Protein AF-A0A7J6QWU4-F1 (afdb_monomer_lite)

Secondary structure (DSSP, 8-state):
-HHHHH-THHHHT--HHHHHHHHHHH-GGGTS--PPPHHHHHHHHHHHHTT-TTSEEEEEEETTEEEEEEEEETTEEEEEEEE-GGGB-TTT-PBPHHHHHHHHHHHHHS--SEEEEEEHHHHHH--SHHHHHT-

Structure (mmCIF, N/CA/C/O backbone):
data_AF-A0A7J6QWU4-F1
#
_entry.id   AF-A0A7J6QWU4-F1
#
loop_
_atom_site.group_PDB
_atom_site.id
_atom_site.type_symbol
_atom_site.label_atom_id
_atom_site.label_alt_id
_atom_site.label_comp_id
_atom_site.label_asym_id
_atom_site.label_entity_id
_atom_site.label_seq_id
_atom_site.pdbx_PDB_ins_code
_atom_site.Cartn_x
_atom_site.Cartn_y
_atom_site.Cartn_z
_atom_site.occupancy
_atom_site.B_iso_or_equiv
_atom_site.auth_seq_id
_atom_site.auth_comp_id
_atom_site.auth_asym_id
_atom_site.auth_atom_id
_atom_site.pdbx_PDB_model_num
ATOM 1 N N . PHE A 1 1 ? 13.027 13.368 -1.683 1.00 51.19 1 PHE A N 1
ATOM 2 C CA . PHE A 1 1 ? 12.038 12.895 -0.693 1.00 51.19 1 PHE A CA 1
ATOM 3 C C . PHE A 1 1 ? 12.646 12.243 0.538 1.00 51.19 1 PHE A C 1
ATOM 5 O O . PHE A 1 1 ? 12.442 12.804 1.598 1.00 51.19 1 PHE A O 1
ATOM 12 N N . GLY A 1 2 ? 13.404 11.138 0.451 1.00 47.50 2 GLY A N 1
ATOM 13 C CA . GLY A 1 2 ? 13.968 10.475 1.650 1.00 47.50 2 GLY A CA 1
ATOM 14 C C . GLY A 1 2 ? 14.728 11.418 2.596 1.00 47.50 2 GLY A C 1
ATOM 15 O O . GLY A 1 2 ? 14.437 11.447 3.780 1.00 47.50 2 GLY A O 1
ATOM 16 N N . LEU A 1 3 ? 15.569 12.291 2.035 1.00 51.94 3 LEU A N 1
ATOM 17 C CA . LEU A 1 3 ? 16.360 13.283 2.777 1.00 51.94 3 LEU A CA 1
ATOM 18 C C . LEU A 1 3 ? 15.513 14.313 3.556 1.00 51.94 3 LEU A C 1
ATOM 20 O O . LEU A 1 3 ? 15.905 14.746 4.627 1.00 51.94 3 LEU A O 1
ATOM 24 N N . ILE A 1 4 ? 14.330 14.661 3.041 1.00 56.28 4 ILE A N 1
ATOM 25 C CA . ILE A 1 4 ? 13.387 15.614 3.663 1.00 56.28 4 ILE A CA 1
ATOM 26 C C . ILE A 1 4 ? 12.626 14.945 4.810 1.00 56.28 4 ILE A C 1
ATOM 28 O O . ILE A 1 4 ? 12.271 15.587 5.788 1.00 56.28 4 ILE A O 1
ATOM 32 N N . LEU A 1 5 ? 12.362 13.641 4.680 1.00 53.38 5 LEU A N 1
ATOM 33 C CA . LEU A 1 5 ? 11.704 12.855 5.722 1.00 53.38 5 LEU A CA 1
ATOM 34 C C . LEU A 1 5 ? 12.655 12.493 6.866 1.00 53.38 5 LEU A C 1
ATOM 36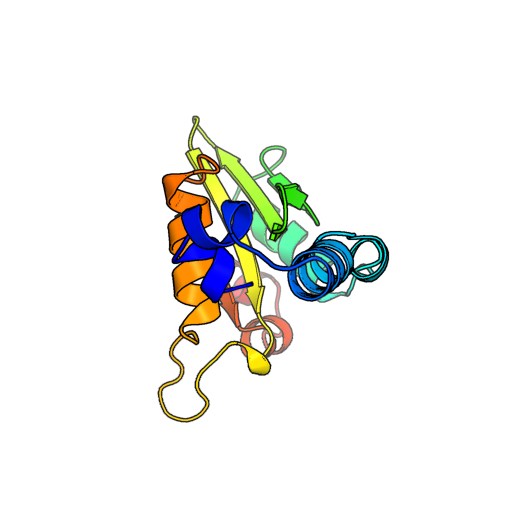 O O . LEU A 1 5 ? 12.198 12.244 7.977 1.00 53.38 5 LEU A O 1
ATOM 40 N N . GLU A 1 6 ? 13.951 12.406 6.575 1.00 48.91 6 GLU A N 1
ATOM 41 C CA . GLU A 1 6 ? 14.997 12.075 7.545 1.00 48.91 6 GLU A CA 1
ATOM 42 C C . GLU A 1 6 ? 15.533 13.313 8.276 1.00 48.91 6 GLU A C 1
ATOM 44 O O . GLU A 1 6 ? 15.931 13.187 9.430 1.00 48.91 6 GLU A O 1
ATOM 49 N N . HIS A 1 7 ? 15.471 14.491 7.646 1.00 64.56 7 HIS A N 1
ATOM 50 C CA . HIS A 1 7 ? 15.940 15.763 8.200 1.00 64.56 7 HIS A CA 1
ATOM 51 C C . HIS A 1 7 ? 14.906 16.871 7.951 1.00 64.56 7 HIS A C 1
ATOM 53 O O . HIS A 1 7 ? 15.010 17.591 6.955 1.00 64.56 7 HIS A O 1
ATOM 59 N N . PRO A 1 8 ? 13.882 17.021 8.809 1.00 59.25 8 PRO A N 1
ATOM 60 C CA . PRO A 1 8 ? 12.882 18.074 8.647 1.00 59.25 8 PRO A CA 1
ATOM 61 C C . PRO A 1 8 ? 13.503 19.478 8.739 1.00 59.25 8 PRO A C 1
ATOM 63 O O . PRO A 1 8 ? 13.112 20.356 7.975 1.00 59.25 8 PRO A O 1
ATOM 66 N N . GLU A 1 9 ? 14.549 19.667 9.551 1.00 64.44 9 GLU A N 1
ATOM 67 C CA . GLU A 1 9 ? 15.355 20.901 9.592 1.00 64.44 9 GLU A CA 1
ATOM 68 C C . GLU A 1 9 ? 16.024 21.266 8.251 1.00 64.44 9 GLU A C 1
ATOM 70 O O . GLU A 1 9 ? 16.372 22.422 8.006 1.00 64.44 9 GLU A O 1
ATOM 75 N N . PHE A 1 10 ? 16.174 20.305 7.333 1.00 66.62 10 PHE A N 1
ATOM 76 C CA . PHE A 1 10 ? 16.688 20.572 5.990 1.00 66.62 10 PHE A CA 1
ATOM 77 C C . PHE A 1 10 ? 15.736 21.459 5.179 1.00 66.62 10 PHE A C 1
ATOM 79 O O . PHE A 1 10 ? 16.180 22.165 4.279 1.00 66.62 10 PHE A O 1
ATOM 86 N N . VAL A 1 11 ? 14.433 21.444 5.485 1.00 63.97 11 VAL A N 1
ATOM 87 C CA . VAL A 1 11 ? 13.429 22.276 4.804 1.00 63.97 11 VAL A CA 1
ATOM 88 C C . VAL A 1 11 ? 13.645 23.757 5.114 1.00 63.97 11 VAL A C 1
ATOM 90 O O . VAL A 1 11 ? 13.584 24.596 4.209 1.00 63.97 11 VAL A O 1
ATOM 93 N N . ASP A 1 12 ? 13.967 24.065 6.368 1.00 68.88 12 ASP A N 1
ATOM 94 C CA . ASP A 1 12 ? 14.168 25.435 6.840 1.00 68.88 12 ASP A CA 1
ATOM 95 C C . ASP A 1 12 ? 15.413 26.067 6.203 1.00 68.88 12 ASP A C 1
ATOM 97 O O . ASP A 1 12 ? 15.415 27.251 5.855 1.00 68.88 12 ASP A O 1
ATOM 101 N N . HIS A 1 13 ? 16.436 25.250 5.938 1.00 70.69 13 HIS A N 1
ATOM 102 C CA . HIS A 1 13 ? 17.700 25.666 5.323 1.00 70.69 13 HIS A CA 1
ATOM 103 C C . HIS A 1 13 ? 17.818 25.347 3.824 1.00 70.69 13 HIS A C 1
ATOM 105 O O . HIS A 1 13 ? 18.869 25.587 3.225 1.00 70.69 13 HIS A O 1
ATOM 111 N N . ALA A 1 14 ? 16.763 24.821 3.195 1.00 69.25 14 ALA A N 1
ATOM 112 C CA . ALA A 1 14 ? 16.786 24.482 1.778 1.00 69.25 14 ALA A CA 1
ATOM 113 C C . ALA A 1 14 ? 16.963 25.741 0.916 1.00 69.25 14 ALA A C 1
ATOM 115 O O . ALA A 1 14 ? 16.231 26.724 1.049 1.00 69.25 14 ALA A O 1
ATOM 116 N N . THR A 1 15 ? 17.909 25.682 -0.020 1.00 76.62 15 THR A N 1
ATOM 117 C CA . THR A 1 15 ? 18.087 26.717 -1.050 1.00 76.62 15 THR A CA 1
ATOM 118 C C . THR A 1 15 ? 16.851 26.828 -1.950 1.00 76.62 15 THR A C 1
ATOM 120 O O . THR A 1 15 ? 16.095 25.866 -2.095 1.00 76.62 15 THR A O 1
ATOM 123 N N . GLU A 1 16 ? 16.663 27.972 -2.615 1.00 72.38 16 GLU A N 1
ATOM 124 C CA . GLU A 1 16 ? 15.539 28.230 -3.536 1.00 72.38 16 GLU A CA 1
ATOM 125 C C . GLU A 1 16 ? 15.355 27.097 -4.570 1.00 72.38 16 GLU A C 1
ATOM 127 O O . GLU A 1 16 ? 14.255 26.590 -4.780 1.00 72.38 16 GLU A O 1
ATOM 132 N N . THR A 1 17 ? 16.458 26.619 -5.157 1.00 68.19 17 THR A N 1
ATOM 133 C CA . THR A 1 17 ? 16.476 25.512 -6.127 1.00 68.19 17 THR A CA 1
ATOM 134 C C . THR A 1 17 ? 16.058 24.182 -5.501 1.00 68.19 17 THR A C 1
ATOM 136 O O . THR A 1 17 ? 15.322 23.408 -6.115 1.00 68.19 17 THR A O 1
ATOM 139 N N . GLN A 1 18 ? 16.498 23.903 -4.272 1.00 63.62 18 GLN A N 1
ATOM 140 C CA . GLN A 1 18 ? 16.087 22.706 -3.537 1.00 63.62 18 GLN A CA 1
ATOM 141 C C . GLN A 1 18 ? 14.605 22.782 -3.169 1.00 63.62 18 GLN A C 1
ATOM 143 O O . GLN A 1 18 ? 13.900 21.802 -3.384 1.00 63.62 18 GLN A O 1
ATOM 148 N N . ARG A 1 19 ? 14.101 23.942 -2.730 1.00 66.00 19 ARG A N 1
ATOM 149 C CA . ARG A 1 19 ? 12.665 24.162 -2.498 1.00 66.00 19 ARG A CA 1
ATOM 150 C C . ARG A 1 19 ? 11.851 24.003 -3.775 1.00 66.00 19 ARG A C 1
ATOM 152 O O . ARG A 1 19 ? 10.815 23.357 -3.735 1.00 66.00 19 ARG A O 1
ATOM 159 N N . LEU A 1 20 ? 12.321 24.502 -4.916 1.00 61.00 20 LEU A N 1
ATOM 160 C CA . LEU A 1 20 ? 11.661 24.307 -6.212 1.00 61.00 20 LEU A CA 1
ATOM 161 C C . LEU A 1 20 ? 11.628 22.835 -6.634 1.00 61.00 20 LEU A C 1
ATOM 163 O O . LEU A 1 20 ? 10.604 22.371 -7.127 1.00 61.00 20 LEU A O 1
ATOM 167 N N . LEU A 1 21 ? 12.710 22.080 -6.422 1.00 61.94 21 LEU A N 1
ATOM 168 C CA . LEU A 1 21 ? 12.722 20.636 -6.671 1.00 61.94 21 LEU A CA 1
ATOM 169 C C . LEU A 1 21 ? 11.765 19.913 -5.725 1.00 61.94 21 LEU A C 1
ATOM 171 O O . LEU A 1 21 ? 10.962 19.104 -6.177 1.00 61.94 21 LEU A O 1
ATOM 175 N N . MET A 1 22 ? 11.800 20.242 -4.435 1.00 65.12 22 MET A N 1
ATOM 176 C CA . MET A 1 22 ? 10.877 19.719 -3.432 1.00 65.12 22 MET A CA 1
ATOM 177 C C . MET A 1 22 ? 9.428 20.027 -3.788 1.00 65.12 22 MET A C 1
ATOM 179 O O . MET A 1 22 ? 8.614 19.119 -3.768 1.00 65.12 22 MET A O 1
ATOM 183 N N . ASN A 1 23 ? 9.119 21.254 -4.197 1.00 58.19 23 ASN A N 1
ATOM 184 C CA . ASN A 1 23 ? 7.795 21.672 -4.638 1.00 58.19 23 ASN A CA 1
ATOM 185 C C . ASN A 1 23 ? 7.397 21.022 -5.957 1.00 58.19 23 ASN A C 1
ATOM 187 O O . ASN A 1 23 ? 6.235 20.721 -6.123 1.00 58.19 23 ASN A O 1
ATOM 191 N N . ARG A 1 24 ? 8.316 20.729 -6.880 1.00 52.25 24 ARG A N 1
ATOM 192 C CA . ARG A 1 24 ? 7.999 19.977 -8.108 1.00 52.25 24 ARG A CA 1
ATOM 193 C C . ARG A 1 24 ? 7.665 18.511 -7.817 1.00 52.25 24 ARG A C 1
ATOM 195 O O . ARG A 1 24 ? 6.916 17.881 -8.550 1.00 52.25 24 ARG A O 1
ATOM 202 N N . PHE A 1 25 ? 8.239 17.982 -6.747 1.00 53.50 25 PHE A N 1
ATOM 203 C CA . PHE A 1 25 ? 8.000 16.640 -6.246 1.00 53.50 25 PHE A CA 1
ATOM 204 C C . PHE A 1 25 ? 6.749 16.572 -5.343 1.00 53.50 25 PHE A C 1
ATOM 206 O O . PHE A 1 25 ? 6.039 15.571 -5.380 1.00 53.50 25 PHE A O 1
ATOM 213 N N . SER A 1 26 ? 6.463 17.629 -4.575 1.00 54.03 26 SER A N 1
ATOM 214 C CA . SER A 1 26 ? 5.282 17.798 -3.709 1.00 54.03 26 SER A CA 1
ATOM 215 C C . SER A 1 26 ? 4.048 18.327 -4.453 1.00 54.03 26 SER A C 1
ATOM 217 O O . SER A 1 26 ? 2.926 18.068 -4.016 1.00 54.03 26 SER A O 1
ATOM 219 N N . ASN A 1 27 ? 4.230 19.037 -5.575 1.00 45.12 27 ASN A N 1
ATOM 220 C CA . ASN A 1 27 ? 3.173 19.404 -6.516 1.00 45.12 27 ASN A CA 1
ATOM 221 C C . ASN A 1 27 ? 2.731 18.129 -7.213 1.00 45.12 27 ASN A C 1
ATOM 223 O O . ASN A 1 27 ? 3.290 17.674 -8.210 1.00 45.12 27 ASN A O 1
ATOM 227 N N . ASN A 1 28 ? 1.716 17.551 -6.597 1.00 49.97 28 ASN A N 1
ATOM 228 C CA . ASN A 1 28 ? 1.090 16.297 -6.941 1.00 49.97 28 ASN A CA 1
ATOM 229 C C . ASN A 1 28 ? 0.386 16.278 -8.308 1.00 49.97 28 ASN A C 1
ATOM 231 O O . ASN A 1 28 ? -0.192 15.253 -8.634 1.00 49.97 28 ASN A O 1
ATOM 235 N N . ASP A 1 29 ? 0.439 17.320 -9.139 1.00 47.03 29 ASP A N 1
ATOM 236 C CA . ASP A 1 29 ? -0.215 17.281 -10.460 1.00 47.03 29 ASP A CA 1
ATOM 237 C C . ASP A 1 29 ? 0.347 16.164 -11.360 1.00 47.03 29 ASP A C 1
ATOM 239 O O . ASP A 1 29 ? -0.356 15.616 -12.205 1.00 47.03 29 ASP A O 1
ATOM 243 N N . ILE A 1 30 ? 1.603 15.749 -11.145 1.00 47.34 30 ILE A N 1
ATOM 244 C CA . ILE A 1 30 ? 2.210 14.618 -11.869 1.00 47.34 30 ILE A CA 1
ATOM 245 C C . ILE A 1 30 ? 1.722 13.258 -11.318 1.00 47.34 30 ILE A C 1
ATOM 247 O O . ILE A 1 30 ? 1.761 12.248 -12.022 1.00 47.34 30 ILE A O 1
ATOM 251 N N . THR A 1 31 ? 1.248 13.203 -10.069 1.00 47.12 31 THR A N 1
ATOM 252 C CA . THR A 1 31 ? 0.782 11.984 -9.379 1.00 47.12 31 THR A CA 1
ATOM 253 C C . THR A 1 31 ? -0.740 11.889 -9.227 1.00 47.12 31 THR A C 1
ATOM 255 O O . THR A 1 31 ? -1.227 10.793 -8.942 1.00 47.12 31 THR A O 1
ATOM 258 N N . ASP A 1 32 ? -1.492 12.971 -9.461 1.00 51.50 32 ASP A N 1
ATOM 259 C CA . ASP A 1 32 ? -2.960 13.034 -9.325 1.00 51.50 32 ASP A CA 1
ATOM 260 C C . ASP A 1 32 ? -3.701 12.209 -10.381 1.00 51.50 32 ASP A C 1
ATOM 262 O O . ASP A 1 32 ? -4.860 11.837 -10.205 1.00 51.50 32 ASP A O 1
ATOM 266 N N . HIS A 1 33 ? -3.004 11.800 -11.437 1.00 53.62 33 HIS A N 1
ATOM 267 C CA . HIS A 1 33 ? -3.497 10.819 -12.390 1.00 53.62 33 HIS A CA 1
ATOM 268 C C . HIS A 1 33 ? -2.742 9.501 -12.243 1.00 53.62 33 HIS A C 1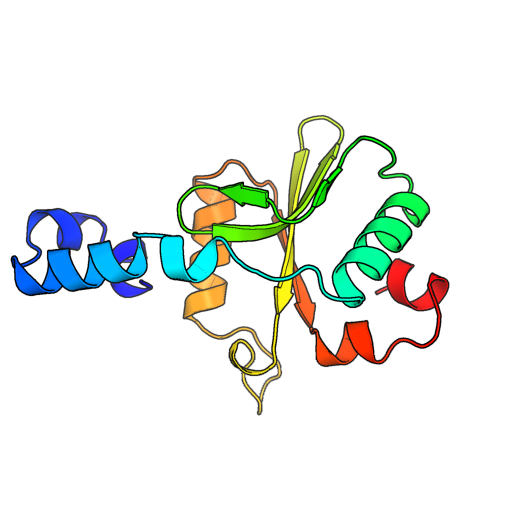
ATOM 270 O O . HIS A 1 33 ? -2.041 9.059 -13.155 1.00 53.62 33 HIS A O 1
ATOM 276 N N . ARG A 1 34 ? -2.897 8.815 -11.102 1.00 66.12 34 ARG A N 1
ATOM 277 C CA . ARG A 1 34 ? -2.710 7.358 -11.112 1.00 66.12 34 ARG A CA 1
ATOM 278 C C . ARG A 1 34 ? -3.923 6.751 -11.814 1.00 66.12 34 ARG A C 1
ATOM 280 O O . ARG A 1 34 ? -5.002 6.749 -11.226 1.00 66.12 34 ARG A O 1
ATOM 287 N N . PRO A 1 35 ? -3.783 6.231 -13.049 1.00 73.94 35 PRO A N 1
ATOM 288 C CA . PRO A 1 35 ? -4.908 5.599 -13.709 1.00 73.94 35 PRO A CA 1
ATOM 289 C C . PRO A 1 35 ? -5.351 4.400 -12.879 1.00 73.94 35 PRO A C 1
ATOM 291 O O . PRO A 1 35 ? -4.515 3.639 -12.372 1.00 73.94 35 PRO A O 1
ATOM 294 N N . LEU A 1 36 ? -6.663 4.219 -12.775 1.00 81.38 36 LEU A N 1
ATOM 295 C CA . LEU A 1 36 ? -7.229 2.998 -12.236 1.00 81.38 36 LEU A CA 1
ATOM 296 C C . LEU A 1 36 ? -6.751 1.830 -13.108 1.00 81.38 36 LEU A C 1
ATOM 298 O O . LEU A 1 36 ? -6.998 1.764 -14.308 1.00 81.38 36 LEU A O 1
ATOM 302 N N . ARG A 1 37 ? -5.996 0.926 -12.494 1.00 84.81 37 ARG A N 1
ATOM 303 C CA . ARG A 1 37 ? -5.510 -0.323 -13.104 1.00 84.81 37 ARG A CA 1
ATOM 304 C C . ARG A 1 37 ? -6.321 -1.505 -12.596 1.00 84.81 37 ARG A C 1
ATOM 306 O O . ARG A 1 37 ? -6.774 -1.461 -11.456 1.00 84.81 37 ARG A O 1
ATOM 313 N N . GLN A 1 38 ? -6.369 -2.585 -13.377 1.00 85.19 38 GLN A N 1
ATOM 314 C CA . GLN A 1 38 ? -7.085 -3.819 -13.031 1.00 85.19 38 GLN A CA 1
ATOM 315 C C . GLN A 1 38 ? -6.781 -4.322 -11.614 1.00 85.19 38 GLN A C 1
ATOM 317 O O . GLN A 1 38 ? -7.689 -4.685 -10.878 1.00 85.19 38 GLN A O 1
ATOM 322 N N . TYR A 1 39 ? -5.517 -4.261 -11.183 1.00 85.25 39 TYR A N 1
ATOM 323 C CA . TYR A 1 39 ? -5.149 -4.748 -9.856 1.00 85.25 39 TYR A CA 1
ATOM 324 C C . TYR A 1 39 ? -5.818 -3.995 -8.695 1.00 85.25 39 TYR A C 1
ATOM 326 O O . TYR A 1 39 ? -5.875 -4.551 -7.603 1.00 85.25 39 TYR A O 1
ATOM 334 N N . HIS A 1 40 ? -6.274 -2.751 -8.894 1.00 87.56 40 HIS A N 1
ATOM 335 C CA . HIS A 1 40 ? -7.005 -2.010 -7.861 1.00 87.56 40 HIS A CA 1
ATOM 336 C C . HIS A 1 40 ? -8.432 -2.539 -7.722 1.00 87.56 40 HIS A C 1
ATOM 338 O O . HIS A 1 40 ? -8.928 -2.625 -6.606 1.00 87.56 40 HIS A O 1
ATOM 344 N N . LEU A 1 41 ? -9.064 -2.933 -8.836 1.00 87.94 41 LEU A N 1
ATOM 345 C CA . LEU A 1 41 ? -10.368 -3.598 -8.813 1.00 87.94 41 LEU A CA 1
ATOM 346 C C . LEU A 1 41 ? -10.252 -4.930 -8.075 1.00 87.94 41 LEU A C 1
ATOM 348 O O . LEU A 1 41 ? -11.024 -5.210 -7.168 1.00 87.94 41 LEU A O 1
ATOM 352 N N . ASP A 1 42 ? -9.217 -5.706 -8.395 1.00 88.50 42 ASP A N 1
ATOM 353 C CA . ASP A 1 42 ? -8.970 -6.975 -7.715 1.00 88.50 42 ASP A CA 1
ATOM 354 C C . ASP A 1 42 ? -8.688 -6.781 -6.213 1.00 88.50 42 ASP A C 1
ATOM 356 O O . ASP A 1 42 ? -9.060 -7.627 -5.404 1.00 88.50 42 ASP A O 1
ATOM 360 N N . LEU A 1 43 ? -8.024 -5.678 -5.836 1.00 89.31 43 LEU A N 1
ATOM 361 C CA . LEU A 1 43 ? -7.761 -5.319 -4.439 1.00 89.31 43 LEU A CA 1
ATOM 362 C C . LEU A 1 43 ? -9.052 -4.977 -3.696 1.00 89.31 43 LEU A C 1
ATOM 364 O O . LEU A 1 43 ? -9.237 -5.457 -2.585 1.00 89.31 43 LEU A O 1
ATOM 368 N N . ALA A 1 44 ? -9.944 -4.198 -4.309 1.00 89.19 44 ALA A N 1
ATOM 369 C CA . ALA A 1 44 ? -11.253 -3.878 -3.746 1.00 89.19 44 ALA A CA 1
ATOM 370 C C . ALA A 1 44 ? -12.060 -5.155 -3.453 1.00 89.19 44 ALA A C 1
ATOM 372 O O . ALA A 1 44 ? -12.464 -5.381 -2.316 1.00 89.19 44 ALA A O 1
ATOM 373 N N . VAL A 1 45 ? -12.163 -6.056 -4.436 1.00 88.25 45 VAL A N 1
ATOM 374 C CA . VAL A 1 45 ? -12.872 -7.336 -4.268 1.00 88.25 45 VAL A CA 1
ATOM 375 C C . VAL A 1 45 ? -12.215 -8.212 -3.190 1.00 88.25 45 VAL A C 1
ATOM 377 O O . VAL A 1 45 ? -12.903 -8.892 -2.433 1.00 88.25 45 VAL A O 1
ATOM 380 N N . ALA A 1 46 ? -10.883 -8.212 -3.086 1.00 89.50 46 ALA A N 1
ATOM 381 C CA . ALA A 1 46 ? -10.192 -8.983 -2.054 1.00 89.50 46 ALA A CA 1
ATOM 382 C C . ALA A 1 46 ? -10.453 -8.427 -0.645 1.00 89.50 46 ALA A C 1
ATOM 384 O O . ALA A 1 46 ? -10.623 -9.205 0.291 1.00 89.50 46 ALA A O 1
ATOM 385 N N . LEU A 1 47 ? -10.515 -7.100 -0.496 1.00 90.00 47 LEU A N 1
ATOM 386 C CA . LEU A 1 47 ? -10.849 -6.441 0.768 1.00 90.00 47 LEU A CA 1
ATOM 387 C C . LEU A 1 47 ? -12.297 -6.722 1.187 1.00 90.00 47 LEU A C 1
ATOM 389 O O . LEU A 1 47 ? -12.541 -7.018 2.355 1.00 90.00 47 LEU A O 1
ATOM 393 N N . GLU A 1 48 ? -13.235 -6.707 0.241 1.00 88.81 48 GLU A N 1
ATOM 394 C CA . GLU A 1 48 ? -14.625 -7.124 0.478 1.00 88.81 48 GLU A CA 1
ATOM 395 C C . GLU A 1 48 ? -14.692 -8.591 0.922 1.00 88.81 48 GLU A C 1
ATOM 397 O O . GLU A 1 48 ? -15.289 -8.929 1.940 1.00 88.81 48 GLU A O 1
ATOM 402 N N . ALA A 1 49 ? -13.955 -9.480 0.251 1.00 86.62 49 ALA A N 1
ATOM 403 C CA . ALA A 1 49 ? -13.883 -10.890 0.631 1.00 86.62 49 ALA A CA 1
ATOM 404 C C . ALA A 1 49 ? -13.231 -11.141 2.010 1.00 86.62 49 ALA A C 1
ATOM 406 O O . ALA A 1 49 ? -13.412 -12.222 2.578 1.00 86.62 49 ALA A O 1
ATOM 407 N N . LEU A 1 50 ? -12.469 -10.178 2.544 1.00 86.19 50 LEU A N 1
ATOM 408 C CA . LEU A 1 50 ? -11.936 -10.181 3.913 1.00 86.19 50 LEU A CA 1
ATOM 409 C C . LEU A 1 50 ? -12.932 -9.620 4.945 1.00 86.19 50 LEU A C 1
ATOM 411 O O . LEU A 1 50 ? -12.593 -9.534 6.124 1.00 86.19 50 LEU A O 1
ATOM 415 N N . GLY A 1 51 ? -14.140 -9.234 4.527 1.00 85.75 51 GLY A N 1
ATOM 416 C CA . GLY A 1 51 ? -15.155 -8.632 5.389 1.00 85.75 51 GLY A CA 1
ATOM 417 C C . GLY A 1 51 ? -14.864 -7.173 5.740 1.00 85.75 51 GLY A C 1
ATOM 418 O O . GLY A 1 51 ? -15.346 -6.680 6.757 1.00 85.75 51 GLY A O 1
ATOM 419 N N . CYS A 1 52 ? -14.067 -6.468 4.929 1.00 84.81 52 CYS A N 1
ATOM 420 C CA . CYS A 1 52 ? -13.812 -5.034 5.110 1.00 84.81 52 CYS A CA 1
ATOM 421 C C . CYS A 1 52 ? -14.907 -4.150 4.481 1.00 84.81 52 CYS A C 1
ATOM 423 O O . CYS A 1 52 ? -14.664 -2.966 4.239 1.00 84.81 52 CYS A O 1
ATOM 425 N N . ASP A 1 53 ? -16.088 -4.706 4.198 1.00 77.12 53 ASP A N 1
ATOM 426 C CA . ASP A 1 53 ? -17.184 -4.047 3.485 1.00 77.12 53 ASP A CA 1
ATOM 427 C C . ASP A 1 53 ? -17.525 -2.681 4.103 1.00 77.12 53 ASP A C 1
ATOM 429 O O . ASP A 1 53 ? -17.790 -2.559 5.299 1.00 77.12 53 ASP A O 1
ATOM 433 N N . GLY A 1 54 ? -17.472 -1.618 3.293 1.00 74.75 54 GLY A N 1
ATOM 434 C CA . GLY A 1 54 ? -17.771 -0.245 3.725 1.00 74.75 54 GLY A CA 1
ATOM 435 C C . GLY A 1 54 ? -16.719 0.420 4.627 1.00 74.75 54 GLY A C 1
ATOM 436 O O . GLY A 1 54 ? -16.854 1.601 4.942 1.00 74.75 54 GLY A O 1
ATOM 437 N N . GLY A 1 55 ? -15.660 -0.297 5.016 1.00 87.25 55 GLY A N 1
ATOM 438 C CA . GLY A 1 55 ? -14.576 0.197 5.867 1.00 87.25 55 GLY A CA 1
ATOM 439 C C . GLY A 1 55 ? -13.311 0.610 5.114 1.00 87.25 55 GLY A C 1
ATOM 440 O O . GLY A 1 55 ? -12.324 0.954 5.758 1.00 87.25 55 GLY A O 1
ATOM 441 N N . TYR A 1 56 ? -13.279 0.571 3.780 1.00 91.19 56 TYR A N 1
ATOM 442 C CA . TYR A 1 56 ? -12.080 0.904 3.006 1.00 91.19 56 TYR A CA 1
ATOM 443 C C . TYR A 1 56 ? -12.326 1.981 1.948 1.00 91.19 56 TYR A C 1
ATOM 445 O O . TYR A 1 56 ? -13.423 2.135 1.422 1.00 91.19 56 TYR A O 1
ATOM 453 N N . ALA A 1 57 ? -11.267 2.716 1.619 1.00 90.69 57 ALA A N 1
ATOM 454 C CA . ALA A 1 57 ? -11.222 3.634 0.489 1.00 90.69 57 ALA A CA 1
ATOM 455 C C . ALA A 1 57 ? -10.044 3.262 -0.416 1.00 90.69 57 ALA A C 1
ATOM 457 O O . ALA A 1 57 ? -8.963 2.942 0.077 1.00 90.69 57 ALA A O 1
ATOM 458 N N . THR A 1 58 ? -10.237 3.296 -1.734 1.00 90.12 58 THR A N 1
ATOM 459 C CA . THR A 1 58 ? -9.182 3.030 -2.727 1.00 90.12 58 THR A CA 1
ATOM 460 C C . THR A 1 58 ? -8.553 4.320 -3.234 1.00 90.12 58 THR A C 1
ATOM 462 O O . THR A 1 58 ? -9.221 5.350 -3.258 1.00 90.12 58 THR A O 1
ATOM 465 N N . LEU A 1 59 ? -7.307 4.252 -3.714 1.00 87.88 59 LEU A N 1
ATOM 466 C CA . LEU A 1 59 ? -6.589 5.396 -4.303 1.00 87.88 59 LEU A CA 1
ATOM 467 C C . LEU A 1 59 ? -6.549 6.621 -3.367 1.00 87.88 59 LEU A C 1
ATOM 469 O O . LEU A 1 59 ? -6.786 7.756 -3.776 1.00 87.88 59 LEU A O 1
ATOM 473 N N . VAL A 1 60 ? -6.258 6.381 -2.090 1.00 88.75 60 VAL A N 1
ATOM 474 C C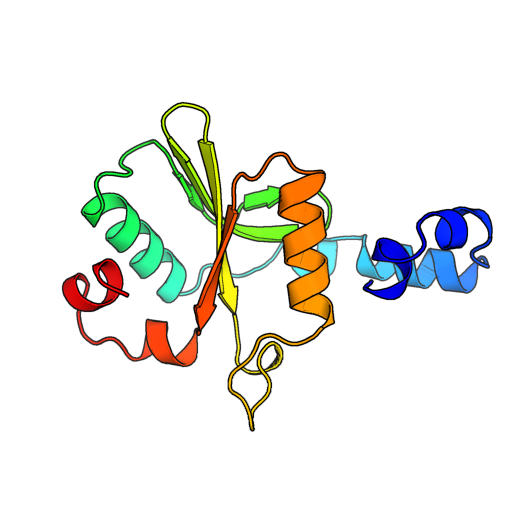A . VAL A 1 60 ? -6.275 7.409 -1.044 1.00 88.75 60 VAL A CA 1
ATOM 475 C C . VAL A 1 60 ? -4.974 8.193 -1.053 1.00 88.75 60 VAL A C 1
ATOM 477 O O . VAL A 1 60 ? -3.887 7.621 -1.122 1.00 88.75 60 VAL A O 1
ATOM 480 N N . LYS A 1 61 ? -5.075 9.512 -0.919 1.00 85.62 61 LYS A N 1
ATOM 481 C CA . LYS A 1 61 ? -3.930 10.411 -0.810 1.00 85.62 61 LYS A CA 1
ATOM 482 C C . LYS A 1 61 ? -3.874 11.014 0.590 1.00 85.62 61 LYS A C 1
ATOM 484 O O . LYS A 1 61 ? -4.826 11.657 1.019 1.00 85.62 61 LYS A O 1
ATOM 489 N N . GLU A 1 62 ? -2.754 10.829 1.281 1.00 82.88 62 GLU A N 1
ATOM 490 C CA . GLU A 1 62 ? -2.486 11.416 2.598 1.00 82.88 62 GLU A CA 1
ATOM 491 C C . GLU A 1 62 ? -1.159 12.175 2.553 1.00 82.88 62 GLU A C 1
ATOM 493 O O . GLU A 1 62 ? -0.073 11.589 2.553 1.00 82.88 62 GLU A O 1
ATOM 498 N N . GLY A 1 63 ? -1.245 13.504 2.457 1.00 79.44 63 GLY A N 1
ATOM 499 C CA . GLY A 1 63 ? -0.078 14.359 2.253 1.00 79.44 63 GLY A CA 1
ATOM 500 C C . GLY A 1 63 ? 0.675 13.986 0.962 1.00 79.44 63 GLY A C 1
ATOM 501 O O . GLY A 1 63 ? 0.072 14.008 -0.114 1.00 79.44 63 GLY A O 1
ATOM 502 N N . PRO A 1 64 ? 1.980 13.649 1.031 1.00 75.94 64 PRO A N 1
ATOM 503 C CA . PRO A 1 64 ? 2.766 13.249 -0.136 1.00 75.94 64 PRO A CA 1
ATOM 504 C C . PRO A 1 64 ? 2.635 11.754 -0.488 1.00 75.94 64 PRO A C 1
ATOM 506 O O . PRO A 1 64 ? 3.321 11.280 -1.396 1.00 75.94 64 PRO A O 1
ATOM 509 N N . TYR A 1 65 ? 1.821 10.984 0.241 1.00 83.81 65 TYR A N 1
ATOM 510 C CA . TYR A 1 65 ? 1.703 9.539 0.061 1.00 83.81 65 TYR A CA 1
ATOM 511 C C . TYR A 1 65 ? 0.402 9.168 -0.640 1.00 83.81 65 TYR A C 1
ATOM 513 O O . TYR A 1 65 ? -0.669 9.644 -0.274 1.00 83.81 65 TYR A O 1
ATOM 521 N N . CYS A 1 66 ? 0.494 8.253 -1.605 1.00 85.88 66 CYS A N 1
ATOM 522 C CA . CYS A 1 66 ? -0.667 7.649 -2.252 1.00 85.88 66 CYS A CA 1
ATOM 523 C C . CYS A 1 66 ? -0.747 6.171 -1.872 1.00 85.88 66 CYS A C 1
ATOM 525 O O . CYS A 1 66 ? 0.197 5.416 -2.112 1.00 85.88 66 CYS A O 1
ATOM 527 N N . PHE A 1 67 ? -1.868 5.754 -1.308 1.00 90.94 67 PHE A N 1
ATOM 528 C CA . PHE A 1 67 ? -2.186 4.377 -0.960 1.00 90.94 67 PHE A CA 1
ATOM 529 C C . PHE A 1 67 ? -3.141 3.792 -1.995 1.00 90.94 67 PHE A C 1
ATOM 531 O O . PHE A 1 67 ? -4.046 4.473 -2.473 1.00 90.94 67 PHE A O 1
ATOM 538 N N . ASP A 1 68 ? -2.951 2.522 -2.345 1.00 91.94 68 ASP A N 1
ATOM 539 C CA . ASP A 1 68 ? -3.869 1.840 -3.260 1.00 91.94 68 ASP A CA 1
ATOM 540 C C . ASP A 1 68 ? -5.184 1.502 -2.539 1.00 91.94 68 ASP A C 1
ATOM 542 O O . ASP A 1 68 ? -6.245 1.566 -3.159 1.00 91.94 68 ASP A O 1
ATOM 546 N N . ALA A 1 69 ? -5.125 1.265 -1.222 1.00 93.06 69 ALA A N 1
ATOM 547 C CA . ALA A 1 69 ? -6.281 1.294 -0.330 1.00 93.06 69 ALA A CA 1
ATOM 548 C C . ALA A 1 69 ? -5.904 1.743 1.093 1.00 93.06 69 ALA A C 1
ATOM 550 O O . ALA A 1 69 ? -4.774 1.539 1.535 1.00 93.06 69 ALA A O 1
ATOM 551 N N . VAL A 1 70 ? -6.852 2.317 1.829 1.00 94.62 70 VAL A N 1
ATOM 552 C CA . VAL A 1 70 ? -6.776 2.502 3.284 1.00 94.62 70 VAL A CA 1
ATOM 553 C C . VAL A 1 70 ? -8.001 1.851 3.900 1.00 94.62 70 VAL A C 1
ATOM 555 O O . VAL A 1 70 ? -9.127 2.198 3.554 1.00 94.62 70 VAL A O 1
ATOM 558 N N . VAL A 1 71 ? -7.771 0.911 4.809 1.00 94.81 71 VAL A N 1
ATOM 559 C CA . VAL A 1 71 ? -8.808 0.177 5.536 1.00 94.81 71 VAL A CA 1
ATOM 560 C C . VAL A 1 71 ? -8.919 0.757 6.937 1.00 94.81 71 VAL A C 1
ATOM 562 O O . VAL A 1 71 ? -7.915 0.903 7.631 1.00 94.81 71 VAL A O 1
ATOM 565 N N . SER A 1 72 ? -10.130 1.090 7.355 1.00 93.25 72 SER A N 1
ATOM 566 C CA . SER A 1 72 ? -10.467 1.590 8.681 1.00 93.25 72 SER A CA 1
ATOM 567 C C . SER A 1 72 ? -11.413 0.605 9.358 1.00 93.25 72 SER A C 1
ATOM 569 O O . SER A 1 72 ? -12.519 0.369 8.883 1.00 93.25 72 SER A O 1
ATOM 571 N N . HIS A 1 73 ? -10.979 0.027 10.474 1.00 88.06 73 HIS A N 1
ATOM 572 C CA . HIS A 1 73 ? -11.765 -0.943 11.230 1.00 88.06 73 HIS A CA 1
ATOM 573 C C . HIS A 1 73 ? -11.498 -0.767 12.725 1.00 88.06 73 HIS A C 1
ATOM 575 O O . HIS A 1 73 ? -10.342 -0.754 13.144 1.00 88.06 73 HIS A O 1
ATOM 581 N N . GLU A 1 74 ? -12.556 -0.585 13.522 1.00 87.81 74 GLU A N 1
ATOM 582 C CA . GLU A 1 74 ? -12.478 -0.440 14.989 1.00 87.81 74 GLU A CA 1
ATOM 583 C C . GLU A 1 74 ? -11.432 0.592 15.464 1.00 87.81 74 GLU A C 1
ATOM 585 O O . GLU A 1 74 ? -10.632 0.351 16.368 1.00 87.81 74 GLU A O 1
ATOM 590 N N . GLY A 1 75 ? -11.382 1.756 14.807 1.00 85.44 75 GLY A N 1
ATOM 591 C CA . GLY A 1 75 ? -10.432 2.828 15.137 1.00 85.44 75 GLY A CA 1
ATOM 592 C C . GLY A 1 75 ? -8.985 2.568 14.697 1.00 85.44 75 GLY A C 1
ATOM 593 O O . GLY A 1 75 ? -8.125 3.427 14.887 1.00 85.44 75 GLY A O 1
ATOM 594 N N . ARG A 1 76 ? -8.698 1.423 14.070 1.00 91.75 76 ARG A N 1
ATOM 595 C CA . ARG A 1 76 ? -7.410 1.130 13.433 1.00 91.75 76 ARG A CA 1
ATOM 596 C C . ARG A 1 76 ? -7.463 1.504 11.964 1.00 91.75 76 ARG A C 1
ATOM 598 O O . ARG A 1 76 ? -8.452 1.230 11.288 1.00 91.75 76 ARG A O 1
ATOM 605 N N . ARG A 1 77 ? -6.377 2.092 11.464 1.00 94.38 77 ARG A N 1
ATOM 606 C CA . ARG A 1 77 ? -6.230 2.472 10.054 1.00 94.38 77 ARG A CA 1
ATOM 607 C C . ARG A 1 77 ? -5.032 1.749 9.460 1.00 94.38 77 ARG A C 1
ATOM 609 O O . ARG A 1 77 ? -3.917 1.894 9.955 1.00 94.38 77 ARG A O 1
ATOM 616 N N . VAL A 1 78 ? -5.244 0.962 8.416 1.00 95.44 78 VAL A N 1
ATOM 617 C CA . VAL A 1 78 ? -4.195 0.204 7.731 1.00 95.44 78 VAL A CA 1
ATOM 618 C C . VAL A 1 78 ? -4.074 0.712 6.305 1.00 95.44 78 VAL A C 1
ATOM 620 O O . VAL A 1 78 ? -5.024 0.638 5.531 1.00 95.44 78 VAL A O 1
ATOM 623 N N . GLY A 1 79 ? -2.898 1.222 5.951 1.00 95.19 79 GLY A N 1
ATOM 624 C CA . GLY A 1 79 ? -2.584 1.588 4.574 1.00 95.19 79 GLY A CA 1
ATOM 625 C C . GLY A 1 79 ? -2.101 0.373 3.791 1.00 95.19 79 GLY A C 1
ATOM 626 O O . GLY A 1 79 ? -1.255 -0.377 4.272 1.00 95.19 79 GLY A O 1
ATOM 627 N N . VAL A 1 80 ? -2.592 0.195 2.570 1.00 94.19 80 VAL A N 1
ATOM 628 C CA . VAL A 1 80 ? -2.172 -0.862 1.646 1.00 94.19 80 VAL A CA 1
ATOM 629 C C . VAL A 1 80 ? -1.562 -0.222 0.402 1.00 94.19 80 VAL A C 1
ATOM 631 O O . VAL A 1 80 ? -2.163 0.645 -0.235 1.00 94.19 80 VAL A O 1
ATOM 634 N N . GLN A 1 81 ? -0.352 -0.653 0.050 1.00 92.12 81 GLN A N 1
ATOM 635 C CA . GLN A 1 81 ? 0.339 -0.234 -1.170 1.00 92.12 81 GLN A CA 1
ATOM 636 C C . GLN A 1 81 ? 0.811 -1.437 -1.988 1.00 92.12 81 GLN A C 1
ATOM 638 O O . GLN A 1 81 ? 1.556 -2.293 -1.510 1.00 92.12 81 GLN A O 1
ATOM 643 N N . VAL A 1 82 ? 0.432 -1.458 -3.261 1.00 90.81 82 VAL A N 1
ATOM 644 C CA . VAL A 1 82 ? 0.845 -2.428 -4.271 1.00 90.81 82 VAL A CA 1
ATOM 645 C C . VAL A 1 82 ? 2.098 -1.905 -4.982 1.00 90.81 82 VAL A C 1
ATOM 647 O O . VAL A 1 82 ? 2.053 -1.116 -5.937 1.00 90.81 82 VAL A O 1
ATOM 650 N N . LEU A 1 83 ? 3.256 -2.361 -4.512 1.00 89.69 83 LEU A N 1
ATOM 651 C CA . LEU A 1 83 ? 4.564 -1.883 -4.946 1.00 89.69 83 LEU A CA 1
ATOM 652 C C . LEU A 1 83 ? 5.048 -2.576 -6.221 1.00 89.69 83 LEU A C 1
ATOM 654 O O . LEU A 1 83 ? 5.036 -3.800 -6.323 1.00 89.69 83 LEU A O 1
ATOM 658 N N . GLY A 1 84 ? 5.547 -1.790 -7.175 1.00 87.69 84 GLY A N 1
ATOM 659 C CA . GLY A 1 84 ? 6.341 -2.314 -8.289 1.00 87.69 84 GLY A CA 1
ATOM 660 C C . GLY A 1 84 ? 7.739 -2.768 -7.852 1.00 87.69 84 GLY A C 1
ATOM 661 O O . GLY A 1 84 ? 8.230 -2.376 -6.792 1.00 87.69 84 GLY A O 1
ATOM 662 N N . ASP A 1 85 ? 8.405 -3.546 -8.704 1.00 86.88 85 ASP A N 1
ATOM 663 C CA . ASP A 1 85 ? 9.723 -4.131 -8.410 1.00 86.88 85 ASP A CA 1
ATOM 664 C C . ASP A 1 85 ? 10.821 -3.076 -8.171 1.00 86.88 85 ASP A C 1
ATOM 666 O O . ASP A 1 85 ? 11.775 -3.333 -7.444 1.00 86.88 85 ASP A O 1
ATOM 670 N N . SER A 1 86 ? 10.644 -1.846 -8.669 1.00 86.38 86 SER A N 1
ATOM 671 C CA . SER A 1 86 ? 11.534 -0.698 -8.418 1.00 86.38 86 SER A CA 1
ATOM 672 C C . SER A 1 86 ? 11.665 -0.304 -6.941 1.00 86.38 86 SER A C 1
ATOM 674 O O . SER A 1 86 ? 12.515 0.510 -6.590 1.00 86.38 86 SER A O 1
ATOM 676 N N . HIS A 1 87 ? 10.808 -0.835 -6.072 1.00 87.31 87 HIS A N 1
ATOM 677 C CA . HIS A 1 87 ? 10.758 -0.540 -4.640 1.00 87.31 87 HIS A CA 1
ATOM 678 C C . HIS A 1 87 ? 11.319 -1.668 -3.769 1.00 87.31 87 HIS A C 1
ATOM 680 O O . HIS A 1 87 ? 11.303 -1.577 -2.536 1.00 87.31 87 HIS A O 1
ATOM 686 N N . ILE A 1 88 ? 11.817 -2.728 -4.403 1.00 88.88 88 ILE A N 1
ATOM 687 C CA . ILE A 1 88 ? 12.224 -3.972 -3.766 1.00 88.88 88 ILE A CA 1
ATOM 688 C C . ILE A 1 88 ? 13.653 -4.286 -4.208 1.00 88.88 88 ILE A C 1
ATOM 690 O O . ILE A 1 88 ? 13.998 -4.188 -5.380 1.00 88.88 88 ILE A O 1
ATOM 694 N N . CYS A 1 89 ? 14.508 -4.663 -3.263 1.00 88.19 89 CYS A N 1
ATOM 695 C CA . CYS A 1 89 ? 15.849 -5.137 -3.563 1.00 88.19 89 CYS A CA 1
ATOM 696 C C . CYS A 1 89 ? 15.755 -6.446 -4.370 1.00 88.19 89 CYS A C 1
ATOM 698 O O . CYS A 1 89 ? 15.186 -7.414 -3.859 1.00 88.19 89 CYS A O 1
ATOM 700 N N . PRO A 1 90 ? 16.332 -6.521 -5.582 1.00 85.94 90 PRO A N 1
ATOM 701 C CA . PRO A 1 90 ? 16.220 -7.710 -6.429 1.00 85.94 90 PRO A CA 1
ATOM 702 C C . PRO A 1 90 ? 16.966 -8.925 -5.861 1.00 85.94 90 PRO A C 1
ATOM 704 O O . PRO A 1 90 ? 16.616 -10.053 -6.180 1.00 85.94 90 PRO A O 1
ATOM 707 N N . VAL A 1 91 ? 17.965 -8.703 -5.000 1.00 90.44 91 VAL A N 1
ATOM 708 C CA . VAL A 1 91 ? 18.782 -9.771 -4.402 1.00 90.44 91 VAL A CA 1
ATOM 709 C C . VAL A 1 91 ? 18.125 -10.341 -3.147 1.00 90.44 91 VAL A C 1
ATOM 711 O O . VAL A 1 91 ? 18.012 -11.549 -2.990 1.00 90.44 91 VAL A O 1
ATOM 714 N N . THR A 1 92 ? 17.683 -9.469 -2.238 1.00 90.88 92 THR A N 1
ATOM 715 C CA . THR A 1 92 ? 17.178 -9.888 -0.917 1.00 90.88 92 THR A CA 1
ATOM 716 C C . THR A 1 92 ? 15.657 -9.963 -0.851 1.00 90.88 92 THR A C 1
ATOM 718 O O . THR A 1 92 ? 15.102 -10.409 0.149 1.00 90.88 92 THR A O 1
ATOM 721 N N . GLY A 1 93 ? 14.953 -9.434 -1.854 1.00 87.19 93 GLY A N 1
ATOM 722 C CA . GLY A 1 93 ? 13.497 -9.301 -1.842 1.00 87.19 93 GLY A CA 1
ATOM 723 C C . GLY A 1 93 ? 12.954 -8.322 -0.794 1.00 87.19 93 GLY A C 1
ATOM 724 O O . GLY A 1 93 ? 11.730 -8.222 -0.658 1.00 87.19 93 GLY A O 1
ATOM 725 N N . SER A 1 94 ? 13.831 -7.617 -0.070 1.00 90.12 94 SER A N 1
ATOM 726 C CA . SER A 1 94 ? 13.488 -6.652 0.978 1.00 90.12 94 SER A CA 1
ATOM 727 C C . SER A 1 94 ? 13.104 -5.293 0.395 1.00 90.12 94 SER A C 1
ATOM 729 O O . SER A 1 94 ? 13.598 -4.899 -0.657 1.00 90.12 94 SER A O 1
ATOM 731 N N . LEU A 1 95 ? 12.265 -4.531 1.099 1.00 88.69 95 LEU A N 1
ATOM 732 C CA . LEU A 1 95 ? 11.919 -3.157 0.710 1.00 88.69 95 LEU A CA 1
ATOM 733 C C . LEU A 1 95 ? 13.164 -2.271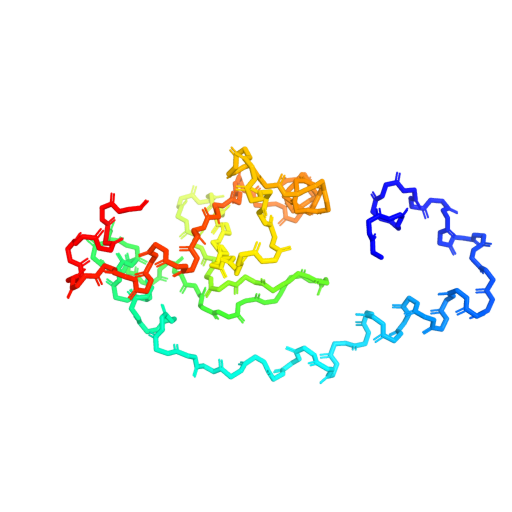 0.659 1.00 88.69 95 LEU A C 1
ATOM 735 O O . LEU A 1 95 ? 14.007 -2.367 1.550 1.00 88.69 95 LEU A O 1
ATOM 739 N N . LEU A 1 96 ? 13.254 -1.366 -0.314 1.00 87.00 96 LEU A N 1
ATOM 740 C CA . LEU A 1 96 ? 14.318 -0.358 -0.354 1.00 87.00 96 LEU A CA 1
ATOM 741 C C . LEU A 1 96 ? 14.193 0.649 0.803 1.00 87.00 96 LEU A C 1
ATOM 743 O O . LEU A 1 96 ? 13.113 0.854 1.363 1.00 87.00 96 LEU A O 1
ATOM 747 N N . GLY A 1 97 ? 15.310 1.292 1.164 1.00 82.88 97 GLY A N 1
ATOM 748 C CA . GLY A 1 97 ? 15.393 2.199 2.319 1.00 82.88 97 GLY A CA 1
ATOM 749 C C . GLY A 1 97 ? 14.345 3.313 2.302 1.00 82.88 97 GLY A C 1
ATOM 750 O O . GLY A 1 97 ? 13.645 3.505 3.292 1.00 82.88 97 GLY A O 1
ATOM 751 N N . SER A 1 98 ? 14.147 3.950 1.148 1.00 81.31 98 SER A N 1
ATOM 752 C CA . SER A 1 98 ? 13.146 5.007 0.950 1.00 81.31 98 SER A CA 1
ATOM 753 C C . SER A 1 98 ? 11.717 4.566 1.289 1.00 81.31 98 SER A C 1
ATOM 755 O O . SER A 1 98 ? 10.945 5.332 1.867 1.00 81.31 98 SER A O 1
ATOM 757 N N . ILE A 1 99 ? 11.368 3.315 0.992 1.00 86.75 99 ILE A N 1
ATOM 758 C CA . ILE A 1 99 ? 10.044 2.745 1.262 1.00 86.75 99 ILE A CA 1
ATOM 759 C C . ILE A 1 99 ? 9.895 2.374 2.731 1.00 86.75 99 ILE A C 1
ATOM 761 O O . ILE A 1 99 ? 8.860 2.647 3.336 1.00 86.75 99 ILE A O 1
ATOM 765 N N . ARG A 1 100 ? 10.954 1.843 3.351 1.00 88.31 100 ARG A N 1
ATOM 766 C CA . ARG A 1 100 ? 10.969 1.606 4.802 1.00 88.31 100 ARG A CA 1
ATOM 767 C C . ARG A 1 100 ? 10.840 2.911 5.592 1.00 88.31 100 ARG A C 1
ATOM 769 O O . ARG A 1 100 ? 10.148 2.930 6.606 1.00 88.31 100 ARG A O 1
ATOM 776 N N . CYS A 1 101 ? 11.479 3.992 5.143 1.00 85.69 101 CYS A N 1
ATOM 777 C CA . CYS A 1 101 ? 11.329 5.321 5.743 1.00 85.69 101 CYS A CA 1
ATOM 778 C C . CYS A 1 101 ? 9.913 5.867 5.551 1.00 85.69 101 CYS A C 1
ATOM 780 O O . CYS A 1 101 ? 9.318 6.337 6.515 1.00 85.69 101 CYS A O 1
ATOM 782 N N . SER A 1 102 ? 9.341 5.711 4.353 1.00 85.25 102 SER A N 1
ATOM 783 C CA . SER A 1 102 ? 7.960 6.119 4.069 1.00 85.25 102 SER A CA 1
ATOM 784 C C . SER A 1 102 ? 6.956 5.391 4.966 1.00 85.25 102 SER A C 1
ATOM 786 O O . SER A 1 102 ? 6.120 6.047 5.577 1.00 85.25 102 SER A O 1
ATOM 788 N N . ARG A 1 103 ? 7.102 4.068 5.151 1.00 91.06 103 ARG A N 1
ATOM 789 C CA . ARG A 1 103 ? 6.308 3.299 6.127 1.00 91.06 103 ARG A CA 1
ATOM 790 C C . ARG A 1 103 ? 6.391 3.897 7.526 1.00 91.06 103 ARG A C 1
ATOM 792 O O . ARG A 1 103 ? 5.361 4.197 8.111 1.00 91.06 103 ARG A O 1
ATOM 799 N N . ARG A 1 104 ? 7.612 4.080 8.046 1.00 89.81 104 ARG A N 1
ATOM 800 C CA . ARG A 1 104 ? 7.825 4.603 9.406 1.00 89.81 104 ARG A CA 1
ATOM 801 C C . ARG A 1 104 ? 7.194 5.978 9.589 1.00 89.81 104 ARG A C 1
ATOM 803 O O . ARG A 1 104 ? 6.619 6.235 10.637 1.00 89.81 104 ARG A O 1
ATOM 810 N N . HIS A 1 105 ? 7.294 6.842 8.581 1.00 87.62 105 HIS A N 1
ATOM 811 C CA . HIS A 1 105 ? 6.643 8.144 8.620 1.00 87.62 105 HIS A CA 1
ATOM 812 C C . HIS A 1 105 ? 5.128 7.977 8.720 1.00 87.62 105 HIS A C 1
ATOM 814 O O . HIS A 1 105 ? 4.521 8.494 9.651 1.00 87.62 105 HIS A O 1
ATOM 820 N N . CYS A 1 106 ? 4.528 7.230 7.795 1.00 89.12 106 CYS A N 1
ATOM 821 C CA . CYS A 1 106 ? 3.083 7.043 7.744 1.00 89.12 106 CYS A CA 1
ATOM 822 C C . CYS A 1 106 ? 2.533 6.463 9.055 1.00 89.12 106 CYS A C 1
ATOM 824 O O . CYS A 1 106 ? 1.543 6.958 9.587 1.00 89.12 106 CYS A O 1
ATOM 826 N N . GLU A 1 107 ? 3.219 5.464 9.612 1.00 93.19 107 GLU A N 1
ATOM 827 C CA . GLU A 1 107 ? 2.809 4.824 10.862 1.00 93.19 107 GLU A CA 1
ATOM 828 C C . GLU A 1 107 ? 2.950 5.751 12.077 1.00 93.19 107 GLU A C 1
ATOM 830 O O . GLU A 1 107 ? 2.122 5.732 12.984 1.00 93.19 107 GLU A O 1
ATOM 835 N N . LYS A 1 108 ? 3.984 6.599 12.098 1.00 88.75 108 LYS A N 1
ATOM 836 C CA . LYS A 1 108 ? 4.265 7.481 13.236 1.00 88.75 108 LYS A CA 1
ATOM 837 C C . LYS A 1 108 ? 3.485 8.796 13.202 1.00 88.75 108 LYS A C 1
ATOM 839 O O . LYS A 1 108 ? 3.131 9.302 14.262 1.00 88.75 108 LYS A O 1
ATOM 844 N N . TYR A 1 109 ? 3.255 9.363 12.018 1.00 86.50 109 TYR A N 1
ATOM 845 C CA . TYR A 1 109 ? 2.762 10.739 11.871 1.00 86.50 109 TYR A CA 1
ATOM 846 C C . TYR A 1 109 ? 1.420 10.862 11.136 1.00 86.50 109 TYR A C 1
ATOM 848 O O . TYR A 1 109 ? 0.749 11.870 11.323 1.00 86.50 109 TYR A O 1
ATOM 856 N N . LEU A 1 110 ? 0.989 9.868 10.345 1.00 85.69 110 LEU A N 1
ATOM 857 C CA . LEU A 1 110 ? -0.318 9.900 9.653 1.00 85.69 110 LEU A CA 1
ATOM 858 C C . LEU A 1 110 ? -1.409 9.098 10.378 1.00 85.69 110 LEU A C 1
ATOM 860 O O . LEU A 1 110 ? -2.524 8.946 9.883 1.00 85.69 110 LEU A O 1
ATOM 864 N N . GLY A 1 111 ? -1.098 8.558 11.559 1.00 89.44 111 GLY A N 1
ATOM 865 C CA . GLY A 1 111 ? -2.051 7.784 12.355 1.00 89.44 111 GLY A CA 1
ATOM 866 C C . GLY A 1 111 ? -2.447 6.448 11.722 1.00 89.44 111 GLY A C 1
ATOM 867 O O . GLY A 1 111 ? -3.452 5.859 12.119 1.00 89.44 111 GLY A O 1
ATOM 868 N N . LEU A 1 112 ? -1.682 5.953 10.742 1.00 93.25 112 LEU A N 1
ATOM 869 C CA . LEU A 1 112 ? -1.843 4.588 10.258 1.00 93.25 112 LEU A CA 1
ATOM 870 C C . LEU A 1 112 ? -1.268 3.631 11.302 1.00 93.25 112 LEU A C 1
ATOM 872 O O . LEU A 1 112 ? -0.096 3.686 11.643 1.00 93.25 112 LEU A O 1
ATOM 876 N N . THR A 1 113 ? -2.082 2.707 11.793 1.00 95.62 113 THR A N 1
ATOM 877 C CA . THR A 1 113 ? -1.628 1.646 12.696 1.00 95.62 113 THR A CA 1
ATOM 878 C C . THR A 1 113 ? -0.560 0.780 12.030 1.00 95.62 113 THR A C 1
ATOM 880 O O . THR A 1 113 ? 0.346 0.284 12.697 1.00 95.62 113 THR A O 1
ATOM 883 N N . ARG A 1 114 ? -0.674 0.578 10.711 1.00 95.44 114 ARG A N 1
ATOM 884 C CA . ARG A 1 114 ? 0.289 -0.192 9.922 1.00 95.44 114 ARG A CA 1
ATOM 885 C C . ARG A 1 114 ? 0.222 0.165 8.443 1.00 95.44 114 ARG A C 1
ATOM 887 O O . ARG A 1 114 ? -0.854 0.470 7.932 1.00 95.44 114 ARG A O 1
ATOM 894 N N . VAL A 1 115 ? 1.347 0.033 7.742 1.00 94.88 115 VAL A N 1
ATOM 895 C CA . VAL A 1 115 ? 1.376 0.005 6.273 1.00 94.88 115 VAL A CA 1
ATOM 896 C C . VAL A 1 115 ? 1.797 -1.375 5.775 1.00 94.88 115 VAL A C 1
ATOM 898 O O . VAL A 1 115 ? 2.877 -1.881 6.101 1.00 94.88 115 VAL A O 1
ATOM 901 N N . ILE A 1 116 ? 0.932 -1.981 4.968 1.00 93.56 116 ILE A N 1
ATOM 902 C CA . ILE A 1 116 ? 1.137 -3.269 4.313 1.00 93.56 116 ILE A CA 1
ATOM 903 C C . ILE A 1 116 ? 1.561 -3.025 2.868 1.00 93.56 116 ILE A C 1
ATOM 905 O O . ILE A 1 116 ? 0.960 -2.232 2.142 1.00 93.56 116 ILE A O 1
ATOM 909 N N . PHE A 1 117 ? 2.604 -3.737 2.449 1.00 91.88 117 PHE A N 1
ATOM 910 C CA . PHE A 1 117 ? 3.106 -3.685 1.086 1.00 91.88 117 PHE A CA 1
ATOM 911 C C . PHE A 1 117 ? 2.890 -5.017 0.391 1.00 91.88 117 PHE A C 1
ATOM 913 O O . PHE A 1 117 ? 3.437 -6.035 0.814 1.00 91.88 117 PHE A O 1
ATOM 920 N N . VAL A 1 118 ? 2.158 -4.982 -0.714 1.00 90.44 118 VAL A N 1
ATOM 921 C CA . VAL A 1 118 ? 1.926 -6.135 -1.578 1.00 90.44 118 VAL A CA 1
ATOM 922 C C . VAL A 1 118 ? 2.810 -5.989 -2.811 1.00 90.44 118 VAL A C 1
ATOM 924 O O . VAL A 1 118 ? 2.848 -4.935 -3.446 1.00 90.44 118 VAL A O 1
ATOM 927 N N . LYS A 1 119 ? 3.557 -7.033 -3.176 1.00 90.19 119 LYS A N 1
ATOM 928 C CA . LYS A 1 119 ? 4.383 -6.999 -4.392 1.00 90.19 119 LYS A CA 1
ATOM 929 C C . LYS A 1 119 ? 3.473 -7.099 -5.612 1.00 90.19 119 LYS A C 1
ATOM 931 O O . LYS A 1 119 ? 2.789 -8.106 -5.776 1.00 90.19 119 LYS A O 1
ATOM 936 N N . ARG A 1 120 ? 3.508 -6.113 -6.512 1.00 89.25 120 ARG A N 1
ATOM 937 C CA . ARG A 1 120 ? 2.653 -6.071 -7.710 1.00 89.25 120 ARG A CA 1
ATOM 938 C C . ARG A 1 120 ? 2.810 -7.312 -8.574 1.00 89.25 120 ARG A C 1
ATOM 940 O O . ARG A 1 120 ? 1.813 -7.862 -9.011 1.00 89.25 120 ARG A O 1
ATOM 947 N N . ARG A 1 121 ? 4.044 -7.769 -8.802 1.00 87.25 121 ARG A N 1
ATOM 948 C CA . ARG A 1 121 ? 4.301 -8.971 -9.607 1.00 87.25 121 ARG A CA 1
ATOM 949 C C . ARG A 1 121 ? 3.627 -10.214 -9.022 1.00 87.25 121 ARG A C 1
ATOM 951 O O . ARG A 1 121 ? 3.106 -11.021 -9.780 1.00 87.25 121 ARG A O 1
ATOM 958 N N . VAL A 1 122 ? 3.634 -10.347 -7.695 1.00 87.31 122 VAL A N 1
ATOM 959 C CA . VAL A 1 122 ? 2.959 -11.452 -7.002 1.00 87.31 122 VAL A CA 1
ATOM 960 C C . VAL A 1 122 ? 1.456 -11.273 -7.137 1.00 87.31 122 VAL A C 1
ATOM 962 O O . VAL A 1 122 ? 0.801 -12.132 -7.706 1.00 87.31 122 VAL A O 1
ATOM 965 N N . TRP A 1 123 ? 0.937 -10.114 -6.732 1.00 88.50 123 TRP A N 1
ATOM 966 C CA . TRP A 1 123 ? -0.489 -9.798 -6.771 1.00 88.50 123 TRP A CA 1
ATOM 967 C C . TRP A 1 123 ? -1.126 -10.005 -8.148 1.00 88.50 123 TRP A C 1
ATOM 969 O O . TRP A 1 123 ? -2.140 -10.682 -8.285 1.00 88.50 123 TRP A O 1
ATOM 979 N N . SER A 1 124 ? -0.506 -9.452 -9.190 1.00 86.62 124 SER A N 1
ATOM 980 C CA . SER A 1 124 ? -0.977 -9.572 -10.570 1.00 86.62 124 SER A CA 1
ATOM 981 C C . SER A 1 124 ? -0.792 -10.977 -11.147 1.00 86.62 124 SER A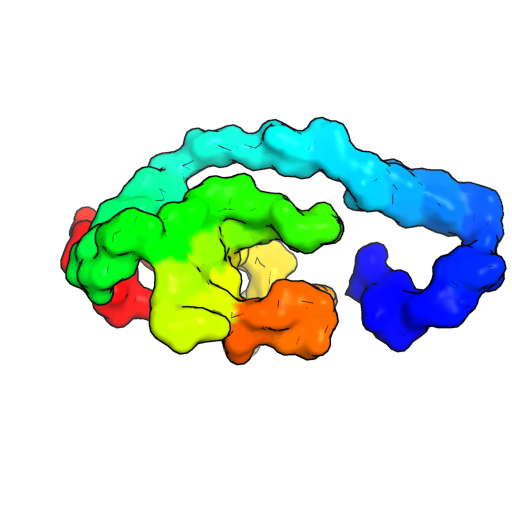 C 1
ATOM 983 O O . SER A 1 124 ? -1.449 -11.301 -12.128 1.00 86.62 124 SER A O 1
ATOM 985 N N . GLY A 1 125 ? 0.084 -11.798 -10.562 1.00 86.31 125 GLY A N 1
ATOM 986 C CA . GLY A 1 125 ? 0.294 -13.188 -10.963 1.00 86.31 125 GLY A CA 1
ATOM 987 C C . GLY A 1 125 ? -0.694 -14.176 -10.338 1.00 86.31 125 GLY A C 1
ATOM 988 O O . GLY A 1 125 ? -0.737 -15.326 -10.769 1.00 86.31 125 GLY A O 1
ATOM 989 N N . LEU A 1 126 ? -1.480 -13.763 -9.338 1.00 87.12 126 LEU A N 1
ATOM 990 C CA . LEU A 1 126 ? -2.458 -14.636 -8.689 1.00 87.12 126 LEU A CA 1
ATOM 991 C C . LEU A 1 126 ? -3.685 -14.831 -9.602 1.00 87.12 126 LEU A C 1
ATOM 993 O O . LEU A 1 126 ? -4.336 -13.844 -9.964 1.00 87.12 126 LEU A O 1
ATOM 997 N N . PRO A 1 127 ? -4.026 -16.082 -9.972 1.00 84.00 127 PRO A N 1
ATOM 998 C CA . PRO A 1 127 ? -5.032 -16.362 -10.997 1.00 84.00 127 PRO A CA 1
ATOM 999 C C . PRO A 1 127 ? -6.473 -16.237 -10.495 1.00 84.00 127 PRO A C 1
ATOM 1001 O O . PRO A 1 127 ? -7.391 -16.139 -11.304 1.00 84.00 127 PRO A O 1
ATOM 1004 N N . SER A 1 128 ? -6.695 -16.257 -9.179 1.00 83.56 128 SER A N 1
ATOM 1005 C CA . SER A 1 128 ? -8.031 -16.221 -8.589 1.00 83.56 128 SER A CA 1
ATOM 1006 C C . SER A 1 128 ? -8.126 -15.203 -7.465 1.00 83.56 128 SE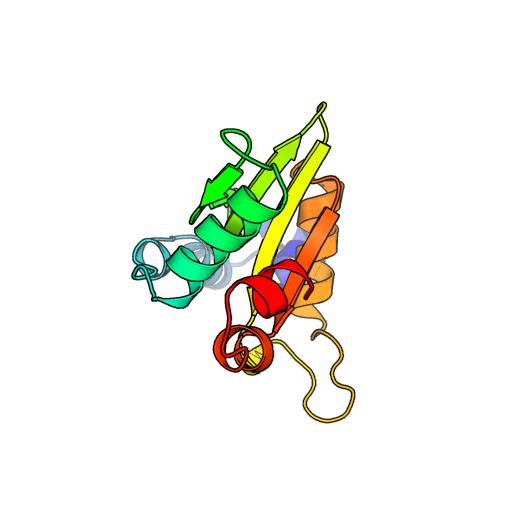R A C 1
ATOM 1008 O O . SER A 1 128 ? -7.141 -14.872 -6.801 1.00 83.56 128 SER A O 1
ATOM 1010 N N . ILE A 1 129 ? -9.348 -14.732 -7.231 1.00 80.81 129 ILE A N 1
ATOM 1011 C CA . ILE A 1 129 ? -9.639 -13.802 -6.145 1.00 80.81 129 ILE A CA 1
ATOM 1012 C C . ILE A 1 129 ? -9.416 -14.428 -4.764 1.00 80.81 129 ILE A C 1
ATOM 1014 O O . ILE A 1 129 ? -8.962 -13.748 -3.855 1.00 80.81 129 ILE A O 1
ATOM 1018 N N . HIS A 1 130 ? -9.650 -15.736 -4.619 1.00 81.44 130 HIS A N 1
ATOM 1019 C CA . HIS A 1 130 ? -9.398 -16.453 -3.368 1.00 81.44 130 HIS A CA 1
ATOM 1020 C C . HIS A 1 130 ? -7.915 -16.425 -2.995 1.00 81.44 130 HIS A C 1
ATOM 1022 O O . HIS A 1 130 ? -7.575 -16.103 -1.865 1.00 81.44 130 HIS A O 1
ATOM 1028 N N . LEU A 1 131 ? -7.027 -16.664 -3.966 1.00 82.94 131 LEU A N 1
ATOM 1029 C CA . LEU A 1 131 ? -5.586 -16.589 -3.725 1.00 82.94 131 LEU A CA 1
ATOM 1030 C C . LEU A 1 131 ? -5.120 -15.157 -3.445 1.00 82.94 131 LEU A C 1
ATOM 1032 O O . LEU A 1 131 ? -4.193 -14.965 -2.671 1.00 82.94 131 LEU A O 1
ATOM 1036 N N . LYS A 1 132 ? -5.764 -14.159 -4.062 1.00 82.69 132 LYS A N 1
ATOM 1037 C CA . LYS A 1 132 ? -5.527 -12.737 -3.777 1.00 82.69 132 LYS A CA 1
ATOM 1038 C C . LYS A 1 132 ? -5.957 -12.357 -2.362 1.00 82.69 132 LYS A C 1
ATOM 1040 O O . LYS A 1 132 ? -5.222 -11.665 -1.681 1.00 82.69 132 LYS A O 1
ATOM 1045 N N . ARG A 1 133 ? -7.109 -12.836 -1.899 1.00 79.75 133 ARG A N 1
ATOM 1046 C CA . ARG A 1 133 ? -7.585 -12.622 -0.526 1.00 79.75 133 ARG A CA 1
ATOM 1047 C C . ARG A 1 133 ? -6.603 -13.166 0.519 1.00 79.75 133 ARG A C 1
ATOM 1049 O O . ARG A 1 133 ? -6.422 -12.549 1.561 1.00 79.75 133 ARG A O 1
ATOM 1056 N N . ASP A 1 134 ? -5.994 -14.315 0.236 1.00 78.75 134 ASP A N 1
ATOM 1057 C CA . ASP A 1 134 ? -5.135 -15.031 1.183 1.00 78.75 134 ASP A CA 1
ATOM 1058 C C . ASP A 1 134 ? -3.658 -14.554 1.174 1.00 78.75 134 ASP A C 1
ATOM 1060 O O . ASP A 1 134 ? -2.852 -15.069 1.952 1.00 78.75 134 ASP A O 1
ATOM 1064 N N . ALA A 1 135 ? -3.288 -13.604 0.301 1.00 72.25 135 ALA A N 1
ATOM 1065 C CA . ALA A 1 135 ? -1.918 -13.106 0.091 1.00 72.25 135 ALA A CA 1
ATOM 1066 C C . ALA A 1 135 ? -1.620 -11.786 0.821 1.00 72.25 135 ALA A C 1
ATOM 1068 O O . ALA A 1 135 ? -0.480 -11.654 1.330 1.00 72.25 135 ALA A O 1
#

Radius of gyration: 16.35 Å; chains: 1; bounding box: 37×45×29 Å

Sequence (135 aa):
FGLILEHPEFVDHATETQRLLMNRFSNNDITDHRPLRQYHLDLAVALEALGCDGGYATLVKEGPYCFDAVVSHEGRRVGVQVLGDSHICPVTGSLLGSIRCSRRHCEKYLGLTRVIFVKRRVWSGLPSIHLKRDA

Organism: Perkinsus olseni (NCBI:txid32597)

pLDDT: mean 80.27, std 13.83, range [45.12, 95.62]

Foldseek 3Di:
DLVCLVCVVCQVVPDPVRVVVVCVLQVCPVVPPPDDDPLLVLVVLLCVVVVLPPQKDAQDDDRSDTARMWGHDPNAIEGEHADECVQADPPPRHGDPSVVSVQVCCCPPVRHVGYHYHHNVVSVPDPDSVVNNVD